Protein AF-A0A1J3G8Z6-F1 (afdb_monomer_lite)

Foldseek 3Di:
DPLPPQFPPADDPVQQQAAEEDEEACADDFLVVCCVVDPVPDPSYHRYYHQDPVNCVVANPLRNLSSYQEYEDEDGPDPDDCRCVSSVRSVHHYDYHD

Structure (mmCIF, N/CA/C/O backbone):
data_AF-A0A1J3G8Z6-F1
#
_entry.id   AF-A0A1J3G8Z6-F1
#
loop_
_atom_site.group_PDB
_atom_site.id
_atom_site.type_symbol
_atom_site.label_atom_id
_atom_site.label_alt_id
_atom_site.label_comp_id
_atom_site.label_asym_id
_atom_site.label_entity_id
_atom_site.label_seq_id
_atom_site.pdbx_PDB_ins_code
_atom_site.Cartn_x
_atom_site.Cartn_y
_atom_site.Cartn_z
_atom_site.occupancy
_atom_site.B_iso_or_equiv
_atom_site.auth_seq_id
_atom_site.auth_comp_id
_atom_site.auth_asym_id
_atom_site.auth_atom_id
_atom_site.pdbx_PDB_model_num
ATOM 1 N N . GLY A 1 1 ? 17.132 1.584 6.609 1.00 50.22 1 GLY A N 1
ATOM 2 C CA . GLY A 1 1 ? 16.391 1.554 7.892 1.00 50.22 1 GLY A CA 1
ATOM 3 C C . GLY A 1 1 ? 16.580 0.199 8.545 1.00 50.22 1 GLY A C 1
ATOM 4 O O . GLY A 1 1 ? 16.735 -0.764 7.813 1.00 50.22 1 GLY A O 1
ATOM 5 N N . ARG A 1 2 ? 16.625 0.107 9.883 1.00 52.66 2 ARG A N 1
ATOM 6 C CA . ARG A 1 2 ? 16.760 -1.179 10.601 1.00 52.66 2 ARG A CA 1
ATOM 7 C C . ARG A 1 2 ? 15.423 -1.949 10.540 1.00 52.66 2 ARG A C 1
ATOM 9 O O . ARG A 1 2 ? 14.502 -1.531 11.241 1.00 52.66 2 ARG A O 1
ATOM 16 N N . PRO A 1 3 ? 15.295 -3.042 9.762 1.00 55.81 3 PRO A N 1
ATOM 17 C CA . PRO A 1 3 ? 14.012 -3.733 9.552 1.00 55.81 3 PRO A CA 1
ATOM 18 C C . PRO A 1 3 ? 13.485 -4.406 10.827 1.00 55.81 3 PRO A C 1
ATOM 20 O O . PRO A 1 3 ? 12.287 -4.580 11.004 1.00 55.81 3 PRO A O 1
ATOM 23 N N . LEU A 1 4 ? 14.392 -4.731 11.751 1.00 60.75 4 LEU A N 1
ATOM 24 C CA . LEU A 1 4 ? 14.102 -5.523 12.944 1.00 60.75 4 LEU A CA 1
ATOM 25 C C . LEU A 1 4 ? 13.334 -4.767 14.040 1.00 60.75 4 LEU A C 1
ATOM 27 O O . LEU A 1 4 ? 12.840 -5.385 14.974 1.00 60.75 4 LEU A O 1
ATOM 31 N N . ARG A 1 5 ? 13.221 -3.433 13.967 1.00 58.97 5 ARG A N 1
ATOM 32 C CA . ARG A 1 5 ? 12.727 -2.624 15.099 1.00 58.97 5 ARG A CA 1
ATOM 33 C C . ARG A 1 5 ? 11.206 -2.710 15.328 1.00 58.97 5 ARG A C 1
ATOM 35 O O . ARG A 1 5 ? 10.732 -2.111 16.280 1.00 58.97 5 ARG A O 1
ATOM 42 N N . ASN A 1 6 ? 10.452 -3.411 14.471 1.00 61.19 6 ASN A N 1
ATOM 43 C CA . ASN A 1 6 ? 8.979 -3.450 14.498 1.00 61.19 6 ASN A CA 1
ATOM 44 C C . ASN A 1 6 ? 8.352 -4.808 14.105 1.00 61.19 6 ASN A C 1
ATOM 46 O O . ASN A 1 6 ? 7.147 -4.847 13.830 1.00 61.19 6 ASN A O 1
ATOM 50 N N . ILE A 1 7 ? 9.149 -5.880 14.061 1.00 66.56 7 ILE A N 1
ATOM 51 C CA . ILE A 1 7 ? 8.704 -7.236 13.692 1.00 66.56 7 ILE A CA 1
ATOM 52 C C . ILE A 1 7 ? 7.734 -7.783 14.750 1.00 66.56 7 ILE A C 1
ATOM 54 O O . ILE A 1 7 ? 7.958 -7.580 15.940 1.00 66.56 7 ILE A O 1
ATOM 58 N N . GLY A 1 8 ? 6.673 -8.476 14.321 1.00 64.50 8 GLY A N 1
ATOM 59 C CA . GLY A 1 8 ? 5.836 -9.301 15.211 1.00 64.50 8 GLY A CA 1
ATOM 60 C C . GLY A 1 8 ? 4.832 -8.551 16.094 1.00 64.50 8 GLY A C 1
ATOM 61 O O . GLY A 1 8 ? 4.340 -9.105 17.066 1.00 64.50 8 GLY A O 1
ATOM 62 N N . ASN A 1 9 ? 4.521 -7.296 15.761 1.00 69.31 9 ASN A N 1
ATOM 63 C CA . ASN A 1 9 ? 3.498 -6.488 16.437 1.00 69.31 9 ASN A CA 1
ATOM 64 C C . ASN A 1 9 ? 2.460 -5.988 15.418 1.00 69.31 9 ASN A C 1
ATOM 66 O O . ASN A 1 9 ? 2.221 -4.778 15.336 1.00 69.31 9 ASN A O 1
ATOM 70 N N . GLY A 1 10 ? 1.963 -6.868 14.545 1.00 71.69 10 GLY A N 1
ATOM 71 C CA . GLY A 1 10 ? 0.822 -6.566 13.679 1.00 71.69 10 GLY A CA 1
ATOM 72 C C . GLY A 1 10 ? -0.465 -6.478 14.502 1.00 71.69 10 GLY A C 1
ATOM 73 O O . GLY A 1 10 ? -0.595 -7.125 15.540 1.00 71.69 10 GLY A O 1
ATOM 74 N N . ASN A 1 11 ? -1.435 -5.666 14.071 1.00 85.38 11 ASN A N 1
ATOM 75 C CA . ASN A 1 11 ? -2.750 -5.689 14.717 1.00 85.38 11 ASN A CA 1
ATOM 76 C C . ASN A 1 11 ? -3.434 -7.028 14.399 1.00 85.38 11 ASN A C 1
ATOM 78 O O . ASN A 1 11 ? -3.239 -7.577 13.309 1.00 85.38 11 ASN A O 1
ATOM 82 N N . ARG A 1 12 ? -4.283 -7.549 15.296 1.00 88.50 12 ARG A N 1
ATOM 83 C CA . ARG A 1 12 ? -5.112 -8.728 14.976 1.00 88.50 12 ARG A CA 1
ATOM 84 C C . ARG A 1 12 ? -5.989 -8.419 13.766 1.00 88.50 12 ARG A C 1
ATOM 86 O O . ARG A 1 12 ? -6.427 -7.284 13.621 1.00 88.50 12 ARG A O 1
ATOM 93 N N . VAL A 1 13 ? -6.302 -9.411 12.928 1.00 87.06 13 VAL A N 1
ATOM 94 C CA . VAL A 1 13 ? -7.086 -9.207 11.687 1.00 87.06 13 VAL A CA 1
ATOM 95 C C . VAL A 1 13 ? -8.410 -8.463 11.934 1.00 87.06 13 VAL A C 1
ATOM 97 O O . VAL A 1 13 ? -8.784 -7.607 11.136 1.00 87.06 13 VAL A O 1
ATOM 100 N N . SER A 1 14 ? -9.084 -8.721 13.060 1.00 91.25 14 SER A N 1
ATOM 101 C CA . SER A 1 14 ? -10.321 -8.030 13.462 1.00 91.25 14 SER A CA 1
ATOM 102 C C . SER A 1 14 ? -10.138 -6.549 13.823 1.00 91.25 14 SER A C 1
ATOM 104 O O . SER A 1 14 ? -11.101 -5.794 13.799 1.00 91.25 14 SER A O 1
ATOM 106 N N . GLN A 1 15 ? -8.914 -6.120 14.132 1.00 92.81 15 GLN A N 1
ATOM 107 C CA . GLN A 1 15 ? -8.542 -4.747 14.493 1.00 92.81 15 GLN A CA 1
ATOM 108 C C . GLN A 1 15 ? -7.902 -3.987 13.321 1.00 92.81 15 GLN A C 1
ATOM 110 O O . GLN A 1 15 ? -7.304 -2.930 13.521 1.00 92.81 15 GLN A O 1
ATOM 115 N N . ARG A 1 16 ? -7.968 -4.534 12.102 1.00 95.19 16 ARG A N 1
ATOM 116 C CA . ARG A 1 16 ? -7.413 -3.919 10.891 1.00 95.19 16 ARG A CA 1
ATOM 117 C C . ARG A 1 16 ? -8.524 -3.230 10.101 1.00 95.19 16 ARG A C 1
ATOM 119 O O . ARG A 1 16 ? -9.248 -3.919 9.378 1.00 95.19 16 ARG A O 1
ATOM 126 N N . PRO A 1 17 ? -8.684 -1.900 10.244 1.00 95.50 17 PRO A N 1
ATOM 127 C CA . PRO A 1 17 ? -9.756 -1.164 9.580 1.00 95.50 17 PRO A CA 1
ATOM 128 C C . PRO A 1 17 ? -9.503 -0.960 8.084 1.00 95.50 17 PRO A C 1
ATOM 130 O O . PRO A 1 17 ? -10.438 -0.668 7.356 1.00 95.50 17 PRO A O 1
ATOM 133 N N . ILE A 1 18 ? -8.260 -1.095 7.609 1.00 97.12 18 ILE A N 1
ATOM 134 C CA . ILE A 1 18 ? -7.929 -0.886 6.197 1.00 97.12 18 ILE A CA 1
ATOM 135 C C . ILE A 1 18 ? -8.024 -2.222 5.466 1.00 97.12 18 ILE A C 1
ATOM 137 O O . ILE A 1 18 ? -7.382 -3.206 5.849 1.00 97.12 18 ILE A O 1
ATOM 141 N N . LEU A 1 19 ? -8.788 -2.255 4.377 1.00 97.38 19 LEU A N 1
ATOM 142 C CA . LEU A 1 19 ? -8.853 -3.415 3.502 1.00 97.38 19 LEU A CA 1
ATOM 143 C C . LEU A 1 19 ? -7.515 -3.602 2.785 1.00 97.38 19 LEU A C 1
ATOM 145 O O . LEU A 1 19 ? -6.857 -4.624 2.970 1.00 97.38 19 LEU A O 1
ATOM 149 N N . ALA A 1 20 ? -7.089 -2.601 2.015 1.00 97.69 20 ALA A N 1
ATOM 150 C CA . ALA A 1 20 ? -5.871 -2.671 1.215 1.00 97.69 20 ALA A CA 1
ATOM 151 C C . ALA A 1 20 ? -5.038 -1.391 1.303 1.00 97.69 20 ALA A C 1
ATOM 153 O O . ALA A 1 20 ? -5.580 -0.285 1.287 1.00 97.69 20 ALA A O 1
ATOM 154 N N . PHE A 1 21 ? -3.713 -1.534 1.331 1.00 97.75 21 PHE A N 1
ATOM 155 C CA . PHE A 1 21 ? -2.783 -0.408 1.377 1.00 97.75 21 PHE A CA 1
ATOM 156 C C . PHE A 1 21 ? -1.705 -0.476 0.296 1.00 97.75 21 PHE A C 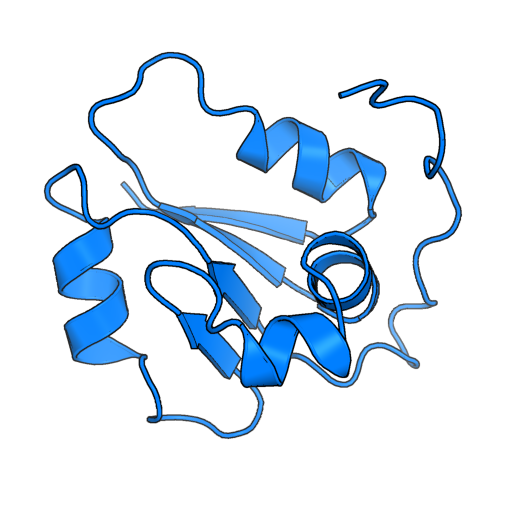1
ATOM 158 O O . PHE A 1 21 ? -1.144 -1.536 0.007 1.00 97.75 21 PHE A O 1
ATOM 165 N N . PHE A 1 22 ? -1.384 0.693 -0.260 1.00 96.75 22 PHE A N 1
ATOM 166 C CA . PHE A 1 22 ? -0.208 0.928 -1.088 1.00 96.75 22 PHE A CA 1
ATOM 167 C C . PHE A 1 22 ? 0.287 2.366 -0.919 1.00 96.75 22 PHE A C 1
ATOM 169 O O . PHE A 1 22 ? -0.500 3.310 -0.956 1.00 96.75 22 PHE A O 1
ATOM 176 N N . ALA A 1 23 ? 1.603 2.541 -0.827 1.00 95.88 23 ALA A N 1
ATOM 177 C CA . ALA A 1 23 ? 2.258 3.823 -1.045 1.00 95.88 23 ALA A CA 1
ATOM 178 C C . ALA A 1 23 ? 3.620 3.605 -1.717 1.00 95.88 23 ALA A C 1
ATOM 180 O O . ALA A 1 23 ? 4.406 2.729 -1.340 1.00 95.88 23 ALA A O 1
ATOM 181 N N . GLY A 1 24 ? 3.923 4.404 -2.730 1.00 93.12 24 GLY A N 1
ATOM 182 C CA . GLY A 1 24 ? 5.199 4.361 -3.424 1.00 93.12 24 GLY A CA 1
ATOM 183 C C . GLY A 1 24 ? 5.284 5.275 -4.636 1.00 93.12 24 GLY A C 1
ATOM 184 O O . GLY A 1 24 ? 4.281 5.720 -5.190 1.00 93.12 24 GLY A O 1
ATOM 185 N N . ASN A 1 25 ? 6.515 5.512 -5.084 1.00 90.69 25 ASN A N 1
A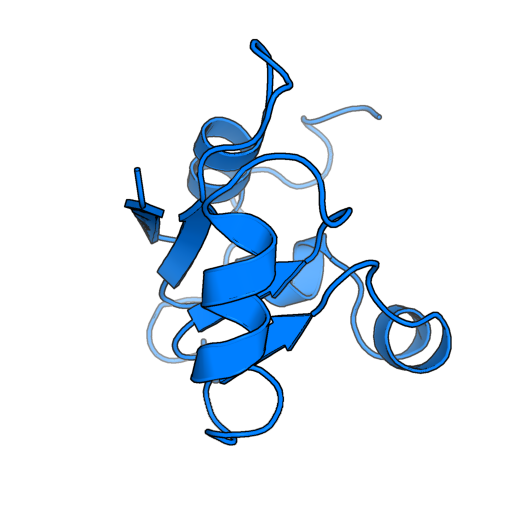TOM 186 C CA . ASN A 1 25 ? 6.780 6.259 -6.310 1.00 90.69 25 ASN A CA 1
ATOM 187 C C . ASN A 1 25 ? 6.163 5.565 -7.534 1.00 90.69 25 ASN A C 1
ATOM 189 O O . ASN A 1 25 ? 6.113 4.331 -7.607 1.00 90.69 25 ASN A O 1
ATOM 193 N N . LEU A 1 26 ? 5.754 6.371 -8.517 1.00 89.00 26 LEU A N 1
ATOM 194 C CA . LEU A 1 26 ? 5.029 5.962 -9.727 1.00 89.00 26 LEU A CA 1
ATOM 195 C C . LEU A 1 26 ? 5.937 5.390 -10.829 1.00 89.00 26 LEU A C 1
ATOM 197 O O . LEU A 1 26 ? 5.792 5.717 -12.002 1.00 89.00 26 LEU A O 1
ATOM 201 N N . HIS A 1 27 ? 6.885 4.535 -10.459 1.00 87.62 27 HIS A N 1
ATOM 202 C CA . HIS A 1 27 ? 7.757 3.852 -11.415 1.00 87.62 27 HIS A CA 1
ATOM 203 C C . HIS A 1 27 ? 7.148 2.520 -11.871 1.00 87.62 27 HIS A C 1
ATOM 205 O O . HIS A 1 27 ? 6.516 1.819 -11.083 1.00 87.62 27 HIS A O 1
ATOM 211 N N . GLY A 1 28 ? 7.396 2.133 -13.121 1.00 87.94 28 GLY A N 1
ATOM 212 C CA . GLY A 1 28 ? 6.833 0.928 -13.733 1.00 87.94 28 GLY A CA 1
ATOM 213 C C . GLY A 1 28 ? 5.481 1.167 -14.403 1.00 87.94 28 GLY A C 1
ATOM 214 O O . GLY A 1 28 ? 4.869 2.224 -14.262 1.00 87.94 28 GLY A O 1
ATOM 215 N N . ARG A 1 29 ? 5.005 0.164 -15.145 1.00 91.44 29 ARG A N 1
ATOM 216 C CA . ARG A 1 29 ? 3.739 0.237 -15.898 1.00 91.44 29 ARG A CA 1
ATOM 217 C C . ARG A 1 29 ? 2.503 0.018 -15.022 1.00 91.44 29 ARG A C 1
ATOM 219 O O . ARG A 1 29 ? 1.456 0.599 -15.294 1.00 91.44 29 ARG A O 1
ATOM 226 N N . VAL A 1 30 ? 2.631 -0.778 -13.960 1.00 93.88 30 VAL A N 1
ATOM 227 C CA . VAL A 1 30 ? 1.502 -1.186 -13.107 1.00 93.88 30 VAL A CA 1
ATOM 228 C C . VAL A 1 30 ? 1.107 -0.089 -12.120 1.00 93.88 30 VAL A C 1
ATOM 230 O O . VAL A 1 30 ? -0.076 0.209 -11.973 1.00 93.88 30 VAL A O 1
ATOM 233 N N . ARG A 1 31 ? 2.075 0.562 -11.459 1.00 94.38 31 ARG A N 1
ATOM 234 C CA . ARG A 1 31 ? 1.791 1.547 -10.394 1.00 94.38 31 ARG A CA 1
ATOM 235 C C . ARG A 1 31 ? 0.914 2.725 -10.857 1.00 94.38 31 ARG A C 1
ATOM 237 O O . ARG A 1 31 ? -0.029 3.052 -10.137 1.00 94.38 31 ARG A O 1
ATOM 244 N N . PRO A 1 32 ? 1.135 3.345 -12.035 1.00 95.06 32 PRO A N 1
ATOM 245 C CA . PRO A 1 32 ? 0.249 4.400 -12.530 1.00 95.06 32 PRO A CA 1
ATOM 246 C C . PRO A 1 32 ? -1.181 3.911 -12.785 1.00 95.06 32 PRO A C 1
ATOM 248 O O . PRO A 1 32 ? -2.134 4.609 -12.442 1.00 95.06 32 PRO A O 1
ATOM 251 N N . GLN A 1 33 ? -1.340 2.701 -13.334 1.00 95.31 33 GLN A N 1
ATOM 252 C CA . GLN A 1 33 ? -2.659 2.105 -13.560 1.00 95.31 33 GLN A CA 1
ATOM 253 C C . GLN A 1 33 ? -3.360 1.815 -12.234 1.00 95.31 33 GLN A C 1
ATOM 255 O O . GLN A 1 33 ? -4.522 2.178 -12.079 1.00 95.31 33 GLN A O 1
ATOM 260 N N . LEU A 1 34 ? -2.658 1.250 -11.249 1.00 95.38 34 LEU A N 1
ATOM 261 C CA . LEU A 1 34 ? -3.207 1.009 -9.915 1.00 95.38 34 LEU A CA 1
ATOM 262 C C . LEU A 1 34 ? -3.783 2.295 -9.306 1.00 95.38 34 LEU A C 1
ATOM 264 O O . LEU A 1 34 ? -4.926 2.304 -8.852 1.00 95.38 34 LEU A O 1
ATOM 268 N N . LEU A 1 35 ? -3.022 3.394 -9.336 1.00 95.62 35 LEU A N 1
ATOM 269 C CA . LEU A 1 35 ? -3.493 4.673 -8.803 1.00 95.62 35 LEU A CA 1
ATOM 270 C C . LEU A 1 35 ? -4.662 5.236 -9.607 1.00 95.62 35 LEU A C 1
ATOM 272 O O . LEU A 1 35 ? -5.602 5.747 -9.010 1.00 95.62 35 LEU A O 1
ATOM 276 N N . LYS A 1 36 ? -4.630 5.142 -10.939 1.00 95.38 36 LYS A N 1
ATOM 277 C CA . LYS A 1 36 ? -5.739 5.599 -11.785 1.00 95.38 36 LYS A CA 1
ATOM 278 C C . LYS A 1 36 ? -7.054 4.899 -11.422 1.00 95.38 36 LYS A C 1
ATOM 280 O O . LYS A 1 36 ? -8.095 5.549 -11.412 1.00 95.38 36 LYS A O 1
ATOM 285 N N . HIS A 1 37 ? -6.999 3.600 -11.125 1.00 94.88 37 HIS A N 1
ATOM 286 C CA . HIS A 1 37 ? -8.187 2.795 -10.846 1.00 94.88 37 HIS A CA 1
ATOM 287 C C . HIS A 1 37 ? -8.660 2.873 -9.394 1.00 94.88 37 HIS A C 1
ATOM 289 O O . HIS A 1 37 ? -9.863 2.846 -9.183 1.00 94.88 37 HIS A O 1
ATOM 295 N N . TRP A 1 38 ? -7.758 2.984 -8.411 1.00 95.19 38 TRP A N 1
ATOM 296 C CA . TRP A 1 38 ? -8.117 2.790 -6.995 1.00 95.19 38 TRP A CA 1
ATOM 297 C C . TRP A 1 38 ? -7.834 3.976 -6.074 1.00 95.19 38 TRP A C 1
ATOM 299 O O . TRP A 1 38 ? -8.309 4.003 -4.938 1.00 95.19 38 TRP A O 1
ATOM 309 N N . ARG A 1 39 ? -7.077 4.985 -6.517 1.00 95.31 39 ARG A N 1
ATOM 310 C CA . ARG A 1 39 ? -6.792 6.148 -5.669 1.00 95.31 39 ARG A CA 1
ATOM 311 C C . ARG A 1 39 ? -8.081 6.910 -5.372 1.00 95.31 39 ARG A C 1
ATOM 313 O O . ARG A 1 39 ? -8.727 7.405 -6.291 1.00 95.31 39 ARG A O 1
ATOM 320 N N . ASN A 1 40 ? -8.383 7.082 -4.084 1.00 91.88 40 ASN A N 1
ATOM 321 C CA . ASN A 1 40 ? -9.552 7.818 -3.588 1.00 91.88 40 ASN A CA 1
ATOM 322 C C . ASN A 1 40 ? -10.894 7.296 -4.142 1.00 91.88 40 ASN A C 1
ATOM 324 O O . ASN A 1 40 ? -11.829 8.077 -4.304 1.00 91.88 40 ASN A O 1
ATOM 328 N N . LYS A 1 41 ? -10.972 6.008 -4.496 1.00 94.31 41 LYS A N 1
ATOM 329 C CA . LYS A 1 41 ? -12.197 5.387 -5.026 1.00 94.31 41 LYS A CA 1
ATOM 330 C C . LYS A 1 41 ? -12.979 4.597 -3.987 1.00 94.31 41 LYS A C 1
ATOM 332 O O . LYS A 1 41 ? -14.179 4.439 -4.153 1.00 94.31 41 LYS A O 1
ATOM 337 N N . ASP A 1 42 ? -12.297 4.135 -2.949 1.00 94.56 42 ASP A N 1
ATOM 338 C CA . ASP A 1 42 ? -12.866 3.337 -1.875 1.00 94.56 42 ASP A CA 1
ATOM 339 C C . ASP A 1 42 ? -12.290 3.840 -0.545 1.00 94.56 42 ASP A C 1
ATOM 341 O O . ASP A 1 42 ? -11.085 4.098 -0.441 1.00 94.56 42 ASP A O 1
ATOM 345 N N . GLU A 1 43 ? -13.150 4.048 0.449 1.00 93.06 43 GLU A N 1
ATOM 346 C CA . GLU A 1 43 ? -12.752 4.575 1.755 1.00 93.06 43 GLU A CA 1
ATOM 347 C C . GLU A 1 43 ? -11.949 3.557 2.574 1.00 93.06 43 GLU A C 1
ATOM 349 O O . GLU A 1 43 ? -11.060 3.959 3.340 1.00 93.06 43 GLU A O 1
ATOM 354 N N . ASP A 1 44 ? -12.169 2.263 2.343 1.00 95.19 44 ASP A N 1
ATOM 355 C CA . ASP A 1 44 ? -11.480 1.156 3.006 1.00 95.19 44 ASP A CA 1
ATOM 356 C C . ASP A 1 44 ? -10.131 0.835 2.345 1.00 95.19 44 ASP A C 1
ATOM 358 O O . ASP A 1 44 ? -9.305 0.113 2.915 1.00 95.19 44 ASP A O 1
ATOM 362 N N . MET A 1 45 ? -9.848 1.407 1.169 1.00 96.94 45 MET A N 1
ATOM 363 C CA . MET A 1 45 ? -8.571 1.257 0.471 1.00 96.94 45 MET A CA 1
ATOM 364 C C . MET A 1 45 ? -7.712 2.521 0.568 1.00 96.94 45 MET A C 1
ATOM 366 O O . MET A 1 45 ? -8.071 3.616 0.138 1.00 96.94 45 MET A O 1
ATOM 370 N N . LYS A 1 46 ? -6.496 2.369 1.087 1.00 97.19 46 LYS A N 1
ATOM 371 C CA . LYS A 1 46 ? -5.530 3.459 1.256 1.00 97.19 46 LYS A CA 1
ATOM 372 C C . LYS A 1 46 ? -4.432 3.354 0.199 1.00 97.19 46 LYS A C 1
ATOM 374 O O . LYS A 1 46 ? -3.360 2.805 0.446 1.00 97.19 46 LYS A O 1
ATOM 379 N N . ILE A 1 47 ? -4.724 3.862 -0.999 1.00 97.31 47 ILE A N 1
ATOM 380 C CA . ILE A 1 47 ? -3.829 3.802 -2.165 1.00 97.31 47 ILE A CA 1
ATOM 381 C C . ILE A 1 47 ? -3.245 5.184 -2.461 1.00 97.31 47 ILE A C 1
ATOM 383 O O . ILE A 1 47 ? -3.957 6.117 -2.836 1.00 97.31 47 ILE A O 1
ATOM 387 N N . TYR A 1 48 ? -1.927 5.301 -2.339 1.00 95.88 48 TYR A N 1
ATOM 388 C CA . TYR A 1 48 ? -1.179 6.537 -2.532 1.00 95.88 48 TYR A CA 1
ATOM 389 C C . TYR A 1 48 ? -0.064 6.362 -3.564 1.00 95.88 48 TYR A C 1
ATOM 391 O O . TYR A 1 48 ? 0.443 5.264 -3.787 1.00 95.88 48 TYR A O 1
ATOM 399 N N . GLY A 1 49 ? 0.365 7.480 -4.154 1.00 93.44 49 GLY A N 1
ATOM 400 C CA . GLY A 1 49 ? 1.708 7.577 -4.729 1.00 93.44 49 GLY A CA 1
ATOM 401 C C . GLY A 1 49 ? 2.730 7.640 -3.588 1.00 93.44 49 GLY A C 1
ATOM 402 O O . GLY A 1 49 ? 2.653 6.842 -2.653 1.00 93.44 49 GLY A O 1
ATOM 403 N N . PRO A 1 50 ? 3.651 8.610 -3.571 1.00 94.50 50 PRO A N 1
ATOM 404 C CA . PRO A 1 50 ? 4.368 8.934 -2.341 1.00 94.50 50 PRO A CA 1
ATOM 405 C C . PRO A 1 50 ? 3.373 9.210 -1.202 1.00 94.50 50 PRO A C 1
ATOM 407 O O . PRO A 1 50 ? 2.381 9.915 -1.412 1.00 94.50 50 PRO A O 1
ATOM 410 N N . LEU A 1 51 ? 3.611 8.641 -0.013 1.00 94.94 51 LEU A N 1
ATOM 411 C CA . LEU A 1 51 ? 2.727 8.844 1.137 1.00 94.94 51 LEU A CA 1
ATOM 412 C C . LEU A 1 51 ? 2.722 10.342 1.501 1.00 94.94 51 LEU A C 1
ATOM 414 O O . LEU A 1 51 ? 3.785 10.873 1.834 1.00 94.94 51 LEU A O 1
ATOM 418 N N . PRO A 1 52 ? 1.573 11.040 1.443 1.00 94.88 52 PRO A N 1
ATOM 419 C CA . PRO A 1 52 ? 1.540 12.476 1.695 1.00 94.88 52 PRO A CA 1
ATOM 420 C C . PRO A 1 52 ? 1.980 12.812 3.122 1.00 94.88 52 PRO A C 1
ATOM 422 O O . PRO A 1 52 ? 1.618 12.120 4.073 1.00 94.88 52 PRO A O 1
ATOM 425 N N . HIS A 1 53 ? 2.718 13.909 3.296 1.00 94.50 53 HIS A N 1
ATOM 426 C CA . HIS A 1 53 ? 3.294 14.278 4.593 1.00 94.50 53 HIS A CA 1
ATOM 427 C C . HIS A 1 53 ? 2.237 14.488 5.693 1.00 94.50 53 HIS A C 1
ATOM 429 O O . HIS A 1 53 ? 2.417 14.082 6.839 1.00 94.50 53 HIS A O 1
ATOM 435 N N . ASN A 1 54 ? 1.093 15.081 5.344 1.00 94.62 54 ASN A N 1
ATOM 436 C CA . ASN A 1 54 ? -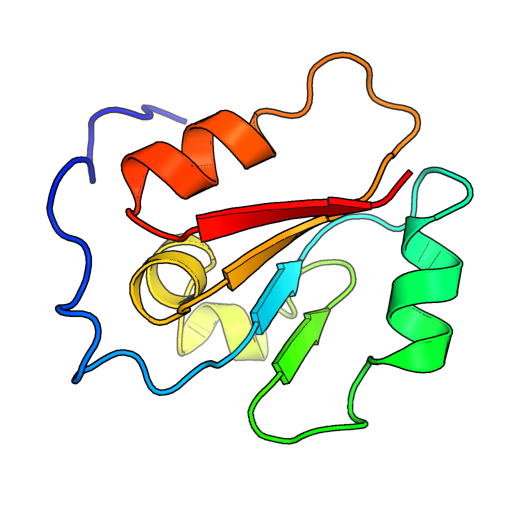0.040 15.263 6.254 1.00 94.62 54 ASN A CA 1
ATOM 437 C C . ASN A 1 54 ? -0.664 13.930 6.702 1.00 94.62 54 ASN A C 1
ATOM 439 O O . ASN A 1 54 ? -1.110 13.826 7.843 1.00 94.62 54 ASN A O 1
ATOM 443 N N . VAL A 1 55 ? -0.667 12.915 5.834 1.00 93.62 55 VAL A N 1
ATOM 444 C CA . VAL A 1 55 ? -1.136 11.561 6.161 1.00 93.62 55 VAL A CA 1
ATOM 445 C C . VAL A 1 55 ? -0.106 10.856 7.042 1.00 93.62 55 VAL A C 1
ATOM 447 O O . VAL A 1 55 ? -0.459 10.350 8.105 1.00 93.62 55 VAL A O 1
ATOM 450 N N . ALA A 1 56 ? 1.173 10.916 6.659 1.00 93.75 56 ALA A N 1
ATOM 451 C CA . ALA A 1 56 ? 2.286 10.305 7.385 1.00 93.75 56 ALA A CA 1
ATOM 452 C C . ALA A 1 56 ? 2.428 10.814 8.832 1.00 93.75 56 ALA A C 1
ATOM 454 O O . ALA A 1 56 ? 2.858 10.059 9.701 1.00 93.75 56 ALA A O 1
ATOM 455 N N . ARG A 1 57 ? 2.038 12.071 9.103 1.00 93.12 57 ARG A N 1
ATOM 456 C CA . ARG A 1 57 ? 1.988 12.651 10.459 1.00 93.12 57 ARG A CA 1
ATOM 457 C C . ARG A 1 57 ? 0.940 12.004 11.366 1.00 93.12 57 ARG A C 1
ATOM 459 O O . ARG A 1 57 ? 1.146 11.966 12.572 1.00 93.12 57 ARG A O 1
ATOM 466 N N . ARG A 1 58 ? -0.186 11.546 10.809 1.00 93.75 58 ARG A N 1
ATOM 467 C CA . ARG A 1 58 ? -1.259 10.888 11.577 1.00 93.75 58 ARG A CA 1
ATOM 468 C C . ARG A 1 58 ? -1.010 9.394 11.705 1.00 93.75 58 ARG A C 1
ATOM 470 O O 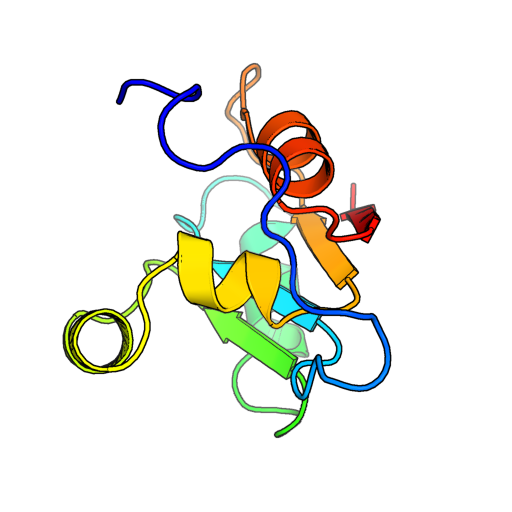. ARG A 1 58 ? -1.194 8.823 12.771 1.00 93.75 58 ARG A O 1
ATOM 477 N N . MET A 1 59 ? -0.602 8.776 10.604 1.00 93.62 59 MET A N 1
ATOM 478 C CA . MET A 1 59 ? -0.307 7.358 10.535 1.00 93.62 59 MET A CA 1
ATOM 479 C C . MET A 1 59 ? 0.847 7.150 9.562 1.00 93.62 59 MET A C 1
ATOM 481 O O . MET A 1 59 ? 0.750 7.470 8.379 1.00 93.62 59 MET A O 1
ATOM 485 N N . ASN A 1 60 ? 1.966 6.627 10.045 1.00 94.62 60 ASN A N 1
ATOM 486 C CA . ASN A 1 60 ? 3.130 6.387 9.200 1.00 94.62 60 ASN A CA 1
ATOM 487 C C . ASN A 1 60 ? 2.939 5.136 8.319 1.00 94.62 60 ASN A C 1
ATOM 489 O O . ASN A 1 60 ? 1.967 4.391 8.462 1.00 94.62 60 ASN A O 1
ATOM 493 N N . TYR A 1 61 ? 3.871 4.902 7.393 1.00 94.38 61 TYR A N 1
ATOM 494 C CA . TYR A 1 61 ? 3.828 3.767 6.462 1.00 94.38 61 TYR A CA 1
ATOM 495 C C . TYR A 1 61 ? 3.703 2.410 7.177 1.00 94.38 61 TYR A C 1
ATOM 497 O O . TYR A 1 61 ? 2.861 1.594 6.818 1.00 94.38 61 TYR A O 1
ATOM 505 N N . VAL A 1 62 ? 4.473 2.193 8.247 1.00 93.56 62 VAL A N 1
ATOM 506 C CA . VAL A 1 62 ? 4.440 0.939 9.018 1.00 93.56 62 VAL A CA 1
ATOM 507 C C . VAL A 1 62 ? 3.095 0.756 9.719 1.00 93.56 62 VAL A C 1
ATOM 509 O O . VAL A 1 62 ? 2.540 -0.339 9.713 1.00 93.56 62 VAL A O 1
ATOM 512 N N . GLN A 1 63 ? 2.540 1.821 10.299 1.00 94.31 63 GLN A N 1
ATOM 513 C CA . GLN A 1 63 ? 1.226 1.775 10.942 1.00 94.31 63 GLN A CA 1
ATOM 514 C C . GLN A 1 63 ? 0.108 1.485 9.934 1.00 94.31 63 GLN A C 1
ATOM 516 O O . GLN A 1 63 ? -0.804 0.727 10.261 1.00 94.31 63 GLN A O 1
ATOM 521 N N . HIS A 1 64 ? 0.201 2.013 8.707 1.00 95.81 64 HIS A N 1
ATOM 522 C CA . HIS A 1 64 ? -0.716 1.644 7.628 1.00 95.81 64 HIS A CA 1
ATOM 523 C C . HIS A 1 64 ? -0.639 0.144 7.342 1.00 95.81 64 HIS A C 1
ATOM 525 O O . HIS A 1 64 ? -1.672 -0.518 7.351 1.00 95.81 64 HIS A O 1
ATOM 531 N N . MET A 1 65 ? 0.565 -0.408 7.157 1.00 95.50 65 MET A N 1
ATOM 532 C CA . MET A 1 65 ? 0.739 -1.841 6.886 1.00 95.50 65 MET A CA 1
ATOM 533 C C . MET A 1 65 ? 0.177 -2.710 8.015 1.00 95.50 65 MET A C 1
ATOM 535 O O . MET A 1 65 ? -0.612 -3.611 7.753 1.00 95.50 65 MET A O 1
ATOM 539 N N . LYS A 1 66 ? 0.486 -2.384 9.275 1.00 94.75 66 LYS A N 1
ATOM 540 C CA . LYS A 1 66 ? -0.026 -3.109 10.453 1.00 94.75 66 LYS A CA 1
ATOM 541 C C . LYS A 1 66 ? -1.545 -3.029 10.616 1.00 94.75 66 LYS A C 1
ATOM 543 O O . LYS A 1 66 ? -2.139 -3.916 11.222 1.00 94.75 66 LYS A O 1
ATOM 548 N N . SER A 1 67 ? -2.163 -1.972 10.093 1.00 95.75 67 SER A N 1
ATOM 549 C CA . SER A 1 67 ? -3.612 -1.739 10.141 1.00 95.75 67 SER A CA 1
ATOM 550 C C . SER A 1 67 ? -4.343 -2.241 8.893 1.00 95.75 67 SER A C 1
ATOM 552 O O . SER A 1 67 ? -5.563 -2.098 8.819 1.00 95.75 67 SER A O 1
ATOM 554 N N . SER A 1 68 ? -3.616 -2.822 7.932 1.00 97.19 68 SER A N 1
ATOM 555 C CA . SER A 1 68 ? -4.145 -3.292 6.651 1.00 97.19 68 SER A CA 1
ATOM 556 C C . SER A 1 68 ? -4.235 -4.809 6.592 1.00 97.19 68 SER A C 1
ATOM 558 O O . SER A 1 68 ? -3.342 -5.531 7.044 1.00 97.19 68 SER A O 1
ATOM 560 N N . LYS A 1 69 ? -5.321 -5.317 6.012 1.00 97.06 69 LYS A N 1
ATOM 561 C CA . LYS A 1 69 ? -5.476 -6.756 5.756 1.00 97.06 69 LYS A CA 1
ATOM 562 C C . LYS A 1 69 ? -4.584 -7.189 4.592 1.00 97.06 69 LYS A C 1
ATOM 564 O O . LYS A 1 69 ? -3.851 -8.168 4.722 1.00 97.06 69 LYS A O 1
ATOM 569 N N . TYR A 1 70 ? -4.592 -6.406 3.513 1.00 97.56 70 TYR A N 1
ATOM 570 C CA . TYR A 1 70 ? -3.841 -6.662 2.288 1.00 97.56 70 TYR A CA 1
ATOM 571 C C . TYR A 1 70 ? -2.857 -5.528 1.975 1.00 97.56 70 TYR A C 1
ATOM 573 O O . TYR A 1 70 ? -3.196 -4.346 2.047 1.00 97.56 70 TYR A O 1
ATOM 581 N N . CYS A 1 71 ? -1.635 -5.877 1.583 1.00 97.44 71 CYS A N 1
ATOM 582 C CA . CYS A 1 71 ? -0.607 -4.923 1.175 1.00 97.44 71 CYS A CA 1
ATOM 583 C C . CYS A 1 71 ? -0.274 -5.157 -0.290 1.00 97.44 71 CYS A C 1
ATOM 585 O O . CYS A 1 71 ? 0.290 -6.191 -0.661 1.00 97.44 71 CYS A O 1
ATOM 587 N N . LEU A 1 72 ? -0.636 -4.195 -1.137 1.00 97.12 72 LEU A N 1
ATOM 588 C CA . LEU A 1 72 ? -0.427 -4.338 -2.569 1.00 97.12 72 LEU A CA 1
ATOM 589 C C . LEU A 1 72 ? 1.062 -4.205 -2.886 1.00 97.12 72 LEU A C 1
ATOM 591 O O . LEU A 1 72 ? 1.737 -3.258 -2.475 1.00 97.12 72 LEU A O 1
ATOM 595 N N . CYS A 1 73 ? 1.554 -5.147 -3.676 1.00 95.56 73 CYS A N 1
ATOM 596 C CA . CYS A 1 73 ? 2.925 -5.246 -4.146 1.00 95.56 73 CYS A CA 1
ATOM 597 C C . CYS A 1 73 ? 2.948 -5.118 -5.681 1.00 95.56 73 CYS A C 1
ATOM 599 O O . CYS A 1 73 ? 3.257 -6.093 -6.369 1.00 95.56 73 CYS A O 1
ATOM 601 N N . PRO A 1 74 ? 2.582 -3.947 -6.247 1.00 94.94 74 PRO A N 1
ATOM 602 C CA . PRO A 1 74 ? 2.584 -3.751 -7.689 1.00 94.94 74 PRO A CA 1
ATOM 603 C C . PRO A 1 74 ? 4.008 -3.698 -8.251 1.00 94.94 74 PRO A C 1
ATOM 605 O O . PRO A 1 74 ? 4.893 -3.033 -7.689 1.00 94.94 74 PRO A O 1
ATOM 608 N N . MET A 1 75 ? 4.201 -4.330 -9.407 1.00 91.56 75 MET A N 1
ATOM 609 C CA . MET A 1 75 ? 5.461 -4.328 -10.142 1.00 91.56 75 MET A CA 1
ATOM 610 C C . MET A 1 75 ? 5.916 -2.892 -10.440 1.00 91.56 75 MET A C 1
ATOM 612 O O . MET A 1 75 ? 5.159 -2.047 -10.926 1.00 91.56 75 MET A O 1
ATOM 616 N N . GLY A 1 76 ? 7.176 -2.608 -10.113 1.00 87.06 76 GLY A N 1
ATOM 617 C CA . GLY A 1 76 ? 7.882 -1.398 -10.533 1.00 87.06 76 GLY A CA 1
ATOM 618 C C . GLY A 1 76 ? 9.051 -1.743 -11.452 1.00 87.06 76 GLY A C 1
ATOM 619 O O . GLY A 1 76 ? 9.238 -2.900 -11.802 1.00 87.06 76 GLY A O 1
ATOM 620 N N . TYR A 1 77 ? 9.865 -0.746 -11.803 1.00 84.69 77 TYR A N 1
ATOM 621 C CA . TYR A 1 77 ? 11.138 -0.986 -12.503 1.00 84.69 77 TYR A CA 1
ATOM 622 C C . TYR A 1 77 ? 12.259 -1.478 -11.575 1.00 84.69 77 TYR A C 1
ATOM 624 O O . TYR A 1 77 ? 13.237 -2.056 -12.032 1.00 84.69 77 TYR A O 1
ATOM 632 N N . GLU A 1 78 ? 12.133 -1.231 -10.270 1.00 79.69 78 GLU A N 1
ATOM 633 C CA . GLU A 1 78 ? 13.127 -1.636 -9.277 1.00 79.69 78 GLU A CA 1
ATOM 634 C C . GLU A 1 78 ? 13.073 -3.149 -9.056 1.00 79.69 78 GLU A C 1
ATOM 636 O O . GLU A 1 78 ? 12.055 -3.676 -8.606 1.00 79.69 78 GLU A O 1
ATOM 641 N N . VAL A 1 79 ? 14.194 -3.823 -9.316 1.00 65.31 79 VAL A N 1
ATOM 642 C CA . VAL A 1 79 ? 14.333 -5.277 -9.142 1.00 65.31 79 VAL A CA 1
ATOM 643 C C . VAL A 1 79 ? 14.229 -5.680 -7.664 1.00 65.31 79 VAL A C 1
ATOM 645 O O . VAL A 1 79 ? 13.611 -6.686 -7.340 1.00 65.31 79 VAL A O 1
ATOM 648 N N . ASN A 1 80 ? 14.756 -4.857 -6.750 1.00 64.19 80 ASN A N 1
ATOM 649 C CA . ASN A 1 80 ? 14.825 -5.164 -5.316 1.00 64.19 80 ASN A CA 1
ATOM 650 C C . ASN A 1 80 ? 13.866 -4.315 -4.477 1.00 64.19 80 ASN A C 1
ATOM 652 O O . ASN A 1 80 ? 14.283 -3.562 -3.596 1.00 64.19 80 ASN A O 1
ATOM 656 N N . SER A 1 81 ? 12.560 -4.435 -4.716 1.00 77.44 81 SER A N 1
ATOM 657 C CA . SER A 1 81 ? 11.599 -3.835 -3.791 1.00 77.44 81 SER A CA 1
ATOM 658 C C . SER A 1 81 ? 11.435 -4.704 -2.535 1.00 77.44 81 SER A C 1
ATOM 660 O O . SER A 1 81 ? 11.007 -5.851 -2.655 1.00 77.44 81 SER A O 1
ATOM 662 N N . PRO A 1 82 ? 11.656 -4.173 -1.316 1.00 89.12 82 PRO A N 1
ATOM 663 C CA . PRO A 1 82 ? 11.471 -4.942 -0.085 1.00 89.12 82 PRO A CA 1
ATOM 664 C C . PRO A 1 82 ? 9.991 -5.158 0.280 1.00 89.12 82 PRO A C 1
ATOM 666 O O . PRO A 1 82 ? 9.711 -5.735 1.322 1.00 89.12 82 PRO A O 1
ATOM 669 N N . ARG A 1 83 ? 9.029 -4.712 -0.545 1.00 90.62 83 ARG A N 1
ATOM 670 C CA . ARG A 1 83 ? 7.599 -4.634 -0.186 1.00 90.62 83 ARG A CA 1
ATOM 671 C C . ARG A 1 83 ? 6.988 -5.954 0.268 1.00 90.62 83 ARG A C 1
ATOM 673 O O . ARG A 1 83 ? 6.251 -5.958 1.246 1.00 90.62 83 ARG A O 1
ATOM 680 N N . ILE A 1 84 ? 7.293 -7.057 -0.417 1.00 92.94 84 ILE A N 1
ATOM 681 C CA . ILE A 1 84 ? 6.778 -8.382 -0.035 1.00 92.94 84 ILE A CA 1
ATOM 682 C C . ILE A 1 84 ? 7.299 -8.756 1.356 1.00 92.94 84 ILE A C 1
ATOM 684 O O . ILE A 1 84 ? 6.540 -9.191 2.216 1.00 92.94 84 ILE A O 1
ATOM 688 N N . VAL A 1 85 ? 8.588 -8.515 1.596 1.00 92.31 85 VAL A N 1
ATOM 689 C CA . VAL A 1 85 ? 9.243 -8.788 2.876 1.00 92.31 85 VAL A CA 1
ATOM 690 C C . VAL A 1 85 ? 8.674 -7.891 3.985 1.00 92.31 85 VAL A C 1
ATOM 692 O O . VAL A 1 85 ? 8.363 -8.375 5.069 1.00 92.31 85 VAL A O 1
ATOM 695 N N . GLU A 1 86 ? 8.467 -6.599 3.717 1.00 92.25 86 GLU A N 1
ATOM 696 C CA . GLU A 1 86 ? 7.819 -5.668 4.651 1.00 92.25 86 GLU A CA 1
ATOM 697 C C . GLU A 1 86 ? 6.382 -6.087 4.982 1.00 92.25 86 GLU A C 1
ATOM 699 O O . GLU A 1 86 ? 5.983 -6.031 6.143 1.00 92.25 86 GLU A O 1
ATOM 704 N N . ALA A 1 87 ? 5.607 -6.527 3.985 1.00 94.12 87 ALA A N 1
ATOM 705 C CA . ALA A 1 87 ? 4.240 -7.003 4.176 1.00 94.12 87 ALA A CA 1
ATOM 706 C C . ALA A 1 87 ? 4.211 -8.192 5.140 1.00 94.12 87 ALA A C 1
ATOM 708 O O . ALA A 1 87 ? 3.470 -8.159 6.120 1.00 94.12 87 ALA A O 1
ATOM 709 N N . ILE A 1 88 ? 5.101 -9.166 4.938 1.00 92.62 88 ILE A N 1
ATOM 710 C CA . ILE A 1 88 ? 5.252 -10.321 5.829 1.00 92.62 88 ILE A CA 1
ATOM 711 C C . ILE A 1 88 ? 5.650 -9.878 7.245 1.00 92.62 88 ILE A C 1
ATOM 713 O O . ILE A 1 88 ? 5.011 -10.292 8.210 1.00 92.62 88 ILE A O 1
ATOM 717 N N . TYR A 1 89 ? 6.646 -8.998 7.396 1.00 91.19 89 TYR A N 1
ATOM 718 C CA . TYR A 1 89 ? 7.096 -8.538 8.720 1.00 91.19 89 TYR A CA 1
ATOM 719 C C . TYR A 1 89 ? 6.028 -7.793 9.523 1.00 91.19 89 TYR A C 1
ATOM 721 O O . TYR A 1 89 ? 6.053 -7.826 10.756 1.00 91.19 89 TYR A O 1
ATOM 729 N N . TYR A 1 90 ? 5.111 -7.111 8.840 1.00 91.88 90 TYR A N 1
ATOM 730 C CA . TYR A 1 90 ? 3.991 -6.406 9.463 1.00 91.88 90 TYR A CA 1
ATOM 731 C C . TYR A 1 90 ? 2.683 -7.196 9.407 1.00 91.88 90 TYR A C 1
ATOM 733 O O . TYR A 1 90 ? 1.620 -6.630 9.665 1.00 91.88 90 TYR A O 1
ATOM 741 N N . GLU A 1 91 ? 2.776 -8.495 9.105 1.00 92.38 91 GLU A N 1
ATOM 742 C CA . GLU A 1 91 ? 1.680 -9.464 9.080 1.00 92.38 91 GLU A CA 1
ATOM 743 C C . GLU A 1 91 ? 0.540 -9.087 8.129 1.00 92.38 91 GLU A C 1
ATOM 745 O O . GLU A 1 91 ? -0.595 -9.519 8.310 1.00 92.38 91 GLU A O 1
ATOM 750 N N . CYS A 1 92 ? 0.823 -8.276 7.118 1.00 94.44 92 CYS A N 1
ATOM 751 C CA . CYS A 1 92 ? -0.105 -7.840 6.088 1.00 94.44 92 CYS A CA 1
ATOM 752 C C . CYS A 1 92 ? -0.010 -8.788 4.888 1.00 94.44 92 CYS A C 1
ATOM 754 O O . CYS A 1 92 ? 1.089 -9.037 4.393 1.00 94.44 92 CYS A O 1
ATOM 756 N N . VAL A 1 93 ? -1.132 -9.320 4.396 1.00 96.62 93 VAL A N 1
ATOM 757 C CA . VAL A 1 93 ? -1.105 -10.316 3.311 1.00 96.62 93 VAL A CA 1
ATOM 758 C C . VAL A 1 93 ? -0.608 -9.649 2.018 1.00 96.62 93 VAL A C 1
ATOM 760 O O . 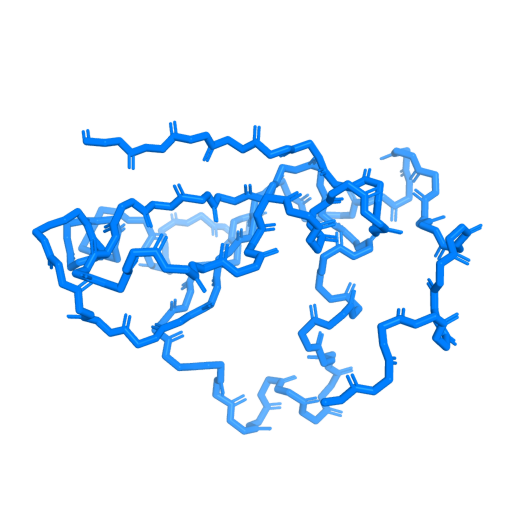VAL A 1 93 ? -1.264 -8.717 1.539 1.00 96.62 93 VAL A O 1
ATOM 763 N N . PRO A 1 94 ? 0.532 -10.071 1.436 1.00 97.06 94 PRO A N 1
ATOM 764 C CA . PRO A 1 94 ? 1.048 -9.458 0.219 1.00 97.06 94 PRO A CA 1
ATOM 765 C C . PRO A 1 94 ? 0.180 -9.838 -0.985 1.00 97.06 94 PRO A C 1
ATOM 767 O O . PRO A 1 94 ? -0.076 -11.014 -1.230 1.00 97.06 94 PRO A O 1
ATOM 770 N N . VAL A 1 95 ? -0.233 -8.842 -1.769 1.00 97.69 95 VAL A N 1
ATOM 771 C CA . VAL A 1 95 ? -0.977 -9.039 -3.023 1.00 97.69 95 VAL A CA 1
ATOM 772 C C . VAL A 1 95 ? -0.107 -8.577 -4.181 1.00 97.69 95 VAL A C 1
ATOM 774 O O . VAL A 1 95 ? 0.085 -7.378 -4.382 1.00 97.69 95 VAL A O 1
ATOM 777 N N . VAL A 1 96 ? 0.453 -9.523 -4.927 1.00 95.31 96 VAL A N 1
ATOM 778 C CA . VAL A 1 96 ? 1.314 -9.232 -6.080 1.00 95.31 96 VAL A CA 1
ATOM 779 C C . VAL A 1 96 ? 0.453 -8.829 -7.277 1.00 95.31 96 VAL A C 1
ATOM 781 O O . VAL A 1 96 ? -0.523 -9.503 -7.592 1.00 95.31 96 VAL A O 1
ATOM 784 N N . ILE A 1 97 ? 0.818 -7.728 -7.941 1.00 93.12 97 ILE A N 1
ATOM 785 C CA . ILE A 1 97 ? 0.150 -7.239 -9.158 1.00 93.12 97 ILE A CA 1
ATOM 786 C C . ILE A 1 97 ? 1.234 -6.976 -10.206 1.00 93.12 97 ILE A C 1
ATOM 788 O O . ILE A 1 97 ? 2.118 -6.146 -9.974 1.00 93.12 97 ILE A O 1
ATOM 792 N N . ALA A 1 98 ? 1.179 -7.690 -11.328 1.00 88.06 98 ALA A N 1
ATOM 793 C CA . ALA A 1 98 ? 2.181 -7.689 -12.394 1.00 88.06 98 ALA A CA 1
ATOM 794 C C . ALA A 1 98 ? 1.587 -7.213 -13.723 1.00 88.06 98 ALA A C 1
ATOM 796 O O . ALA A 1 98 ? 0.397 -7.510 -13.965 1.00 88.06 98 ALA A O 1
#

Organism: Noccaea caerulescens (NCBI:txid107243)

InterPro domains:
  IPR004263 Exostosin-like [PTHR11062] (9-97)
  IPR040911 Exostosin, GT47 domain [PF03016] (10-98)

pLDDT: mean 89.58, std 11.17, range [50.22, 97.75]

Secondary structure (DSSP, 8-state):
--GGGGTT-PPPGGG--EEEEE-----SSHHHHHHHHHTTT-TTEEE-SSPPHHHHHHS-HHHHHHTEEEEEEE--S-TT-THHHHHHHTTPEEEEE-

Sequence (98 aa):
GRPLRNIGNGNRVSQRPILAFFAGNLHGRVRPQLLKHWRNKDEDMKIYGPLPHNVARRMNYVQHMKSSKYCLCPMGYEVNSPRIVEAIYYECVPVVIA

Radius of gyration: 12.73 Å; chains: 1; bounding box: 30×26×32 Å

=== Feature glossary ===
A reading guide for the features in this record.

Start from the sequence.

  · This is the polypeptide sequence — one letter per residue, N-terminus first. Length ranges from a few dozen residues for small domains to over a thousand for large multi-domain proteins.

Fold it, and you get atomic coordinates and the backbone conformation that goes with them.

  · Structure coordinates are given as an mmCIF _atom_site loop: one row per atom with element, residue name, chain id, sequence number, and x/y/z position in Å. Only the four main-chain atoms per residue are included here; side chains are omitted to keep the record compact.

  · Backbone dihedral angles. Every residue except chain termini has a φ (preceding-C → N → Cα → C) and a ψ (N → Cα → C → next-N). They are reported in degrees following the IUPAC sign convention. Secondary structure is essentially a statement about which (φ, ψ) basin each residue occupies.

  · The SS8 string is DSSP's per-residue secondary-structure call. α-helix (H) means an i→i+4 H-bond ladder; β-strand (E) means the residue participates in a β-sheet; 3₁₀ (G) and π (I) are tighter and wider helices; T/S are turns/bends; '-' is loop.

  · SS3 is a coarse helix/strand/coil call (letters a/b/c) made by the P-SEA algorithm from inter-Cα distances and dihedrals. It is less detailed than DSSP but needs only Cα positions.

Summarize the fold with a handful of shape descriptors and a per-residue structural alphabet.

  · Radius of gyration (Rg) is the root-mean-square distance of Cα atoms from their centroid — a single number for overall size and compactness. A globular domain of N residues has Rg ≈ 2.2·N^0.38 Å; an extended or disordered chain has a much larger Rg. The Cα contact count is the number of residue pairs whose Cα atoms are within 8 Å and are more than four positions apart in sequence — a standard proxy for tertiary packing density. The bounding box is the smallest axis-aligned box enclosing all Cα atoms.

  · The Foldseek 3Di string encodes local tertiary geometry as a 20-letter alphabet — one character per residue 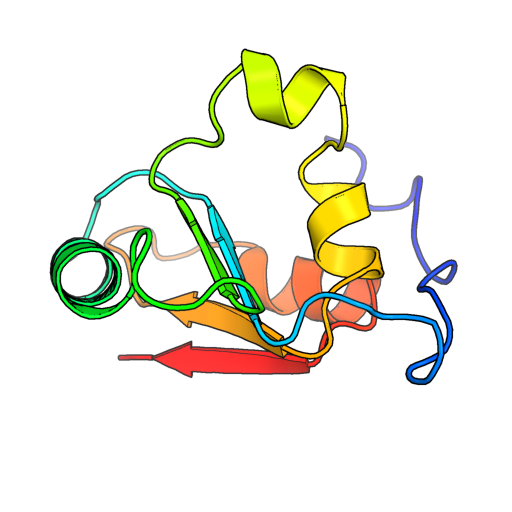— derived from the relative positions of nearby Cα atoms. Unlike the amino-acid sequence, 3Di is a direct function of the 3D structure, so two proteins with the same fold have similar 3Di strings even at low sequence identity.

  · Solvent-accessible surface area (SASA) is the area in Å² traced out by the centre of a 1.4 Å probe sphere (a water molecule) rolled over the protein's van der Waals surface (Shrake–Rupley / Lee–Richards construction). Buried residues have near-zero SASA; fully exposed residues can exceed 200 Å². The total SASA scales roughly with the number of surface residues.

Ask how reliable the model is.

  · pLDDT (predicted Local Distance Difference Test) is AlphaFold's per-residue confidence score, ranging from 0 to 100. Values above 90 indicate high confidence (typically well-packed cores); 70–90 is confident; 50–70 low confidence; below 50 usually means the region is disordered or the prediction is unreliable there. AlphaFold stores pLDDT in the mmCIF B-factor column.

  · B-factor (Debye–Waller factor) reflects atomic displacement in the crystal lattice. It is an experimental observable (units Å²), not a prediction; low values mean the atom is pinned down, high values mean it moves or is heterogeneous across the crystal.

  · Predicted Aligned Error (PAE) is an AlphaFold confidence matrix: entry (i, j) is the expected error in the position of residue j, in ångströms, when the prediction is superimposed on the true structure at residue i. Low PAE within a block of residues means that block is internally rigid and well-predicted; high PAE between two blocks means their relative placement is uncertain even if each block individually is confident.

Place it in context: what it resembles, what it is annotated as, and how it looks.

  · Nearest PDB neighbors are the top structural matches found by Foldseek when searching this structure against the entire Protein Data Bank. Each hit reports a TM-score (0 to 1; >0.5 almost always implies the same fold) and an E-value. These are *structural* homologs — they may share no detectable sequence similarity.

  · Functional annotations link the protein to curated databases. InterPro entries identify conserved domains and families by matching the sequence against member-database signatures (Pfam, PROSITE, CDD, …). Gene Ontology (GO) terms describe molecular function, biological process, and cellular component in a controlled vocabulary. CATH places the structure in a hierarchical fold classification (Class/Architecture/Topology/Homologous-superfamily). The organism is the source species.

  · Three diagnostic plots accompany the record. The Cα contact map visualizes the tertiary structure as a 2D adjacency matrix (8 Å cutoff, sequence-local contacts suppressed). The Ramachandran plot shows the distribution of backbone (φ, ψ) torsions, with points in the α and β basins reflecting secondary structure content. The PAE plot shows AlphaFold's inter-residue confidence as a color matrix.

  · Six rendered views show the 3D structure from the faces of a cube — i.e. along ±x, ±y, ±z. Rendering representation is drawn randomly per protein from cartoon (secondary-structure ribbons), sticks (backbone bonds), or molecular surface; coloring is either N→C rainbow (blue at the N-terminus through red at the C-terminus) or one color per chain.